Protein AF-W1XCY5-F1 (afdb_monomer_lite)

Structure (mmCIF, N/CA/C/O backbone):
data_AF-W1XCY5-F1
#
_entry.id   AF-W1XCY5-F1
#
loop_
_atom_site.group_PDB
_atom_site.id
_atom_site.type_symbol
_atom_site.label_atom_id
_atom_site.label_alt_id
_atom_site.label_comp_id
_atom_site.label_asym_id
_atom_site.label_entity_id
_atom_site.label_seq_id
_atom_site.pdbx_PDB_ins_code
_atom_site.Cartn_x
_atom_site.Cartn_y
_atom_site.Cartn_z
_atom_site.occupancy
_atom_site.B_iso_or_equiv
_atom_site.auth_seq_id
_atom_site.auth_comp_id
_atom_site.auth_asym_id
_atom_site.auth_atom_id
_atom_site.pdbx_PDB_model_num
ATOM 1 N N . LEU A 1 1 ? 5.274 11.957 1.261 1.00 90.56 1 LEU A N 1
ATOM 2 C CA . LEU A 1 1 ? 5.106 11.908 2.723 1.00 90.56 1 LEU A CA 1
ATOM 3 C C . LEU A 1 1 ? 6.004 10.784 3.197 1.00 90.56 1 LEU A C 1
ATOM 5 O O . LEU A 1 1 ? 6.245 9.869 2.414 1.00 90.56 1 LEU A O 1
ATOM 9 N N . THR A 1 2 ? 6.590 10.886 4.381 1.00 95.69 2 THR A N 1
ATOM 10 C CA . THR A 1 2 ? 7.287 9.732 4.969 1.00 95.69 2 THR A CA 1
ATOM 11 C C . THR A 1 2 ? 6.255 8.697 5.429 1.00 95.69 2 THR A C 1
ATOM 13 O O . THR A 1 2 ? 5.097 9.050 5.650 1.00 95.69 2 THR A O 1
ATOM 16 N N . HIS A 1 3 ? 6.651 7.431 5.610 1.00 93.31 3 HIS A N 1
ATOM 17 C CA . HIS A 1 3 ? 5.740 6.419 6.171 1.00 93.31 3 HIS A CA 1
ATOM 18 C C . HIS A 1 3 ? 5.192 6.849 7.537 1.00 93.31 3 HIS A C 1
ATOM 20 O O . HIS A 1 3 ? 4.014 6.663 7.818 1.00 93.31 3 HIS A O 1
ATOM 26 N N . GLU A 1 4 ? 6.017 7.498 8.362 1.00 94.94 4 GLU A N 1
ATOM 27 C CA . GLU A 1 4 ? 5.601 8.024 9.664 1.00 94.94 4 GLU A CA 1
ATOM 28 C C . GLU A 1 4 ? 4.494 9.082 9.530 1.00 94.94 4 GLU A C 1
ATOM 30 O O . GLU A 1 4 ? 3.449 8.955 10.167 1.00 94.94 4 GLU A O 1
ATOM 35 N N . GLU A 1 5 ? 4.660 10.061 8.633 1.00 97.81 5 GLU A N 1
ATOM 36 C CA . GLU A 1 5 ? 3.628 11.071 8.353 1.00 97.81 5 GLU A CA 1
ATOM 37 C C . GLU A 1 5 ? 2.334 10.435 7.812 1.00 97.81 5 GLU A C 1
ATOM 39 O O . GLU A 1 5 ? 1.229 10.871 8.141 1.00 97.81 5 GLU A O 1
ATOM 44 N N . GLU A 1 6 ? 2.440 9.392 6.985 1.00 97.62 6 GLU A N 1
ATOM 45 C CA . GLU A 1 6 ? 1.273 8.673 6.468 1.00 97.62 6 GLU A CA 1
ATOM 46 C C . GLU A 1 6 ? 0.534 7.909 7.575 1.00 97.62 6 GLU A C 1
ATOM 48 O O . GLU A 1 6 ? -0.693 7.993 7.655 1.00 97.62 6 GLU A O 1
ATOM 53 N N . LEU A 1 7 ? 1.251 7.251 8.492 1.00 97.19 7 LEU A N 1
ATOM 54 C CA . LEU A 1 7 ? 0.657 6.594 9.662 1.00 97.19 7 LEU A CA 1
ATOM 55 C C . LEU A 1 7 ? -0.022 7.602 10.609 1.00 97.19 7 LEU A C 1
ATOM 57 O O . LEU A 1 7 ? -1.104 7.324 11.138 1.00 97.19 7 LEU A O 1
ATOM 61 N N . GLU A 1 8 ? 0.555 8.792 10.795 1.00 98.31 8 GLU A N 1
ATOM 62 C CA . GLU A 1 8 ? -0.081 9.878 11.552 1.00 98.31 8 GLU A CA 1
ATOM 63 C C . GLU A 1 8 ? -1.395 10.334 10.900 1.00 98.31 8 GLU A C 1
ATOM 65 O O . GLU A 1 8 ? -2.422 10.481 11.579 1.00 98.31 8 GLU A O 1
ATOM 70 N N . LEU A 1 9 ? -1.400 10.500 9.572 1.00 98.56 9 LEU A N 1
ATOM 71 C CA . LEU A 1 9 ? -2.609 10.821 8.812 1.00 98.56 9 LEU A CA 1
ATOM 72 C C . LEU A 1 9 ? -3.662 9.718 8.946 1.00 98.56 9 LEU A C 1
ATOM 74 O O . LEU A 1 9 ? -4.839 10.015 9.167 1.00 98.56 9 LEU A O 1
ATOM 78 N N . PHE A 1 10 ? -3.258 8.452 8.864 1.00 98.44 10 PHE A N 1
ATOM 79 C CA . PHE A 1 10 ? -4.147 7.306 9.036 1.00 98.44 10 PHE A CA 1
ATOM 80 C C . PHE A 1 10 ? -4.819 7.316 10.410 1.00 98.44 10 PHE A C 1
ATOM 82 O O . PHE A 1 10 ? -6.046 7.200 10.491 1.00 98.44 10 PHE A O 1
ATOM 89 N N . ALA A 1 11 ? -4.055 7.546 11.481 1.00 98.38 11 ALA A N 1
ATOM 90 C CA . ALA A 1 11 ? -4.587 7.658 12.838 1.00 98.38 11 ALA A CA 1
ATOM 91 C C . ALA A 1 11 ? -5.593 8.814 12.967 1.00 98.38 11 ALA A C 1
ATOM 93 O O . ALA A 1 11 ? -6.690 8.647 13.517 1.00 98.38 11 ALA A O 1
ATOM 94 N N . ALA A 1 12 ? -5.245 9.988 12.431 1.00 98.62 12 ALA A N 1
ATOM 95 C CA . ALA A 1 12 ? -6.100 11.169 12.468 1.00 98.62 12 ALA A CA 1
ATOM 96 C C . ALA A 1 12 ? -7.426 10.937 11.724 1.00 98.62 12 ALA A C 1
ATOM 98 O O . ALA A 1 12 ? -8.503 11.238 12.253 1.00 98.62 12 ALA A O 1
ATOM 99 N N . VAL A 1 13 ? -7.366 10.346 10.527 1.00 98.62 13 VAL A N 1
ATOM 100 C CA . VAL A 1 13 ? -8.545 10.036 9.711 1.00 98.62 13 VAL A CA 1
ATOM 101 C C . VAL A 1 13 ? -9.409 8.974 10.384 1.00 98.62 13 VAL A C 1
ATOM 103 O O . VAL A 1 13 ? -10.614 9.185 10.526 1.00 98.62 13 VAL A O 1
ATOM 106 N N . GLN A 1 14 ? -8.832 7.871 10.872 1.00 98.50 14 GLN A N 1
ATOM 107 C CA . GLN A 1 14 ? -9.588 6.812 11.551 1.00 98.50 14 GLN A CA 1
ATOM 108 C C . GLN A 1 14 ? -10.325 7.330 12.797 1.00 98.50 14 GLN A C 1
ATOM 110 O O . GLN A 1 14 ? -11.502 7.006 12.994 1.00 98.50 14 GLN A O 1
ATOM 115 N N . LYS A 1 15 ? -9.694 8.211 13.590 1.00 98.44 15 LYS A N 1
ATOM 116 C CA . LYS A 1 15 ? -10.314 8.860 14.761 1.00 98.44 15 LYS A CA 1
ATOM 117 C C . LYS A 1 15 ? -11.561 9.669 14.399 1.00 98.44 15 LYS A C 1
ATOM 119 O O . LYS A 1 15 ? -12.506 9.740 15.192 1.00 98.44 15 LYS A O 1
ATOM 124 N N . ILE A 1 16 ? -11.565 10.292 13.223 1.00 98.50 16 ILE A N 1
ATOM 125 C CA . ILE A 1 16 ? -12.700 11.068 12.719 1.00 98.50 16 ILE A CA 1
ATOM 126 C C . ILE A 1 16 ? -13.741 10.129 12.111 1.00 98.50 16 ILE A C 1
ATOM 128 O O . ILE A 1 16 ? -14.919 10.225 12.453 1.00 98.50 16 ILE A O 1
ATOM 132 N N . VAL A 1 17 ? -13.338 9.210 11.231 1.00 98.50 17 VAL A N 1
ATOM 133 C CA . VAL A 1 17 ? -14.233 8.311 10.486 1.00 98.50 17 VAL A CA 1
ATOM 134 C C . VAL A 1 17 ? -14.983 7.365 11.416 1.00 98.50 17 VAL A C 1
ATOM 136 O O . VAL A 1 17 ? -16.175 7.153 11.196 1.00 98.50 17 VAL A O 1
ATOM 139 N N . LYS A 1 18 ? -14.346 6.860 12.481 1.00 97.50 18 LYS A N 1
ATOM 140 C CA . LYS A 1 18 ? -14.973 5.990 13.496 1.00 97.50 18 LYS A CA 1
ATOM 141 C C . LYS A 1 18 ? -15.728 4.802 12.884 1.00 97.50 18 LYS A C 1
ATOM 143 O O . LYS A 1 18 ? -16.862 4.524 13.261 1.00 97.50 18 LYS A O 1
ATOM 148 N N . GLY A 1 19 ? -15.130 4.161 11.879 1.00 97.56 19 GLY A N 1
ATOM 149 C CA . GLY A 1 19 ? -15.700 2.983 11.213 1.00 97.56 19 GLY A CA 1
ATOM 150 C C . GLY A 1 19 ? -16.980 3.229 10.404 1.00 97.56 19 GLY A C 1
ATOM 151 O O . GLY A 1 19 ? -17.606 2.268 9.974 1.00 97.56 19 GLY A O 1
ATOM 152 N N . ARG A 1 20 ? -17.387 4.488 10.176 1.00 98.56 20 ARG A N 1
ATOM 153 C CA . ARG A 1 20 ? -18.610 4.815 9.415 1.00 98.56 20 ARG A CA 1
ATOM 154 C C . ARG A 1 20 ? -18.548 4.378 7.952 1.00 98.56 20 ARG A C 1
ATOM 156 O O . ARG A 1 20 ? -19.588 4.141 7.349 1.00 98.56 20 ARG A O 1
ATOM 163 N N . VAL A 1 21 ? -17.345 4.308 7.390 1.00 98.50 21 VAL A N 1
ATOM 164 C CA . VAL A 1 21 ? -17.066 3.844 6.0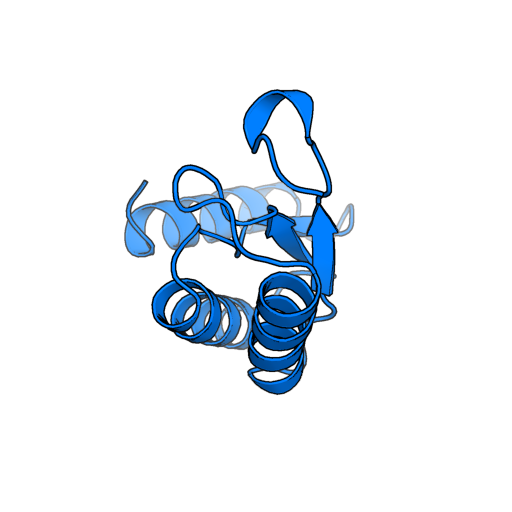27 1.00 98.50 21 VAL A CA 1
ATOM 165 C C . VAL A 1 21 ? -15.761 3.041 6.021 1.00 98.50 21 VAL A C 1
ATOM 167 O O . VAL A 1 21 ? -14.895 3.314 6.860 1.00 98.50 21 VAL A O 1
ATOM 170 N N . PRO A 1 22 ? -15.597 2.066 5.105 1.00 98.38 22 PRO A N 1
ATOM 171 C CA . PRO A 1 22 ? -14.325 1.376 4.928 1.00 98.38 22 PRO A CA 1
ATOM 172 C C . PRO A 1 22 ? -13.253 2.346 4.419 1.00 98.38 22 PRO A C 1
ATOM 174 O O . PRO A 1 22 ? -13.547 3.283 3.675 1.00 98.38 22 PRO A O 1
ATOM 177 N N . LEU A 1 23 ? -12.004 2.100 4.808 1.00 98.69 23 LEU A N 1
ATOM 178 C CA . LEU A 1 23 ? -10.846 2.890 4.400 1.00 98.69 23 LEU A CA 1
ATOM 179 C C . LEU A 1 23 ? -9.878 2.028 3.596 1.00 98.69 23 LEU A C 1
ATOM 181 O O . LEU A 1 23 ? -9.711 0.844 3.886 1.00 98.69 23 LEU A O 1
ATOM 185 N N . ILE A 1 24 ? -9.230 2.635 2.606 1.00 98.69 24 ILE A N 1
ATOM 186 C CA . ILE A 1 24 ? -8.190 2.011 1.785 1.00 98.69 24 ILE A CA 1
ATOM 187 C C . ILE A 1 24 ? -6.930 2.864 1.937 1.00 98.69 24 ILE A C 1
ATOM 189 O O . ILE A 1 24 ? -6.997 4.078 1.745 1.00 98.69 24 ILE A O 1
ATOM 193 N N . ALA A 1 25 ? -5.808 2.246 2.298 1.00 98.56 25 ALA A N 1
ATOM 194 C CA . ALA A 1 25 ? -4.521 2.931 2.441 1.00 98.56 25 ALA A CA 1
ATOM 195 C C . ALA A 1 25 ? -3.744 2.893 1.121 1.00 98.56 25 ALA A C 1
ATOM 197 O O . ALA A 1 25 ? -3.737 1.865 0.452 1.00 98.56 25 ALA A O 1
ATOM 198 N N . GLY A 1 26 ? -3.062 3.973 0.739 1.00 98.44 26 GLY A N 1
ATOM 199 C CA . GLY A 1 26 ? -2.063 3.906 -0.333 1.00 98.44 26 GLY A CA 1
ATOM 200 C C . GLY A 1 26 ? -0.808 3.215 0.190 1.00 98.44 26 GLY A C 1
ATOM 201 O O . GLY A 1 26 ? -0.295 3.655 1.206 1.00 98.44 26 GLY A O 1
ATOM 202 N N . ILE A 1 27 ? -0.359 2.134 -0.456 1.00 98.12 27 ILE A N 1
ATOM 203 C CA . ILE A 1 27 ? 0.786 1.324 0.014 1.00 98.12 27 ILE A CA 1
ATOM 204 C C . ILE A 1 27 ? 1.829 1.017 -1.067 1.00 98.12 27 ILE A C 1
ATOM 206 O O . ILE A 1 27 ? 2.830 0.368 -0.789 1.00 98.12 27 ILE A O 1
ATOM 210 N N . GLY A 1 28 ? 1.581 1.426 -2.315 1.00 96.88 28 GLY A N 1
ATOM 211 C CA . GLY A 1 28 ? 2.478 1.143 -3.434 1.00 96.88 28 GLY A CA 1
ATOM 212 C C . GLY A 1 28 ? 3.366 2.325 -3.794 1.00 96.88 28 GLY A C 1
ATOM 213 O O . GLY A 1 28 ? 2.880 3.444 -3.965 1.00 96.88 28 GLY A O 1
ATOM 214 N N . THR A 1 29 ? 4.640 2.034 -4.018 1.00 97.81 29 THR A N 1
ATOM 215 C CA . THR A 1 29 ? 5.627 2.920 -4.641 1.00 97.81 29 THR A CA 1
ATOM 216 C C . THR A 1 29 ? 6.215 2.238 -5.878 1.00 97.81 29 THR A C 1
ATOM 218 O O . THR A 1 29 ? 5.735 1.197 -6.328 1.00 97.81 29 THR A O 1
ATOM 221 N N . ASN A 1 30 ? 7.243 2.825 -6.492 1.00 97.38 30 ASN A N 1
ATOM 222 C CA . ASN A 1 30 ? 7.955 2.171 -7.588 1.00 97.38 30 ASN A CA 1
ATOM 223 C C . ASN A 1 30 ? 9.083 1.227 -7.127 1.00 97.38 30 ASN A C 1
ATOM 225 O O . ASN A 1 30 ? 9.716 0.605 -7.984 1.00 97.38 30 ASN A O 1
ATOM 229 N N . ASP A 1 31 ? 9.315 1.092 -5.816 1.00 98.44 31 ASP A N 1
ATOM 230 C CA . ASP A 1 31 ? 10.241 0.130 -5.213 1.00 98.44 31 ASP A CA 1
ATOM 231 C C . ASP A 1 31 ? 9.445 -0.990 -4.517 1.00 98.44 31 ASP A C 1
ATOM 233 O O . ASP A 1 31 ? 8.622 -0.760 -3.628 1.00 98.44 31 ASP A O 1
ATOM 237 N N . THR A 1 32 ? 9.680 -2.234 -4.942 1.00 98.69 32 THR A N 1
ATOM 238 C CA . THR A 1 32 ? 8.986 -3.409 -4.402 1.00 98.69 32 THR A CA 1
ATOM 239 C C . THR A 1 32 ? 9.296 -3.646 -2.928 1.00 98.69 32 THR A C 1
ATOM 241 O O . THR A 1 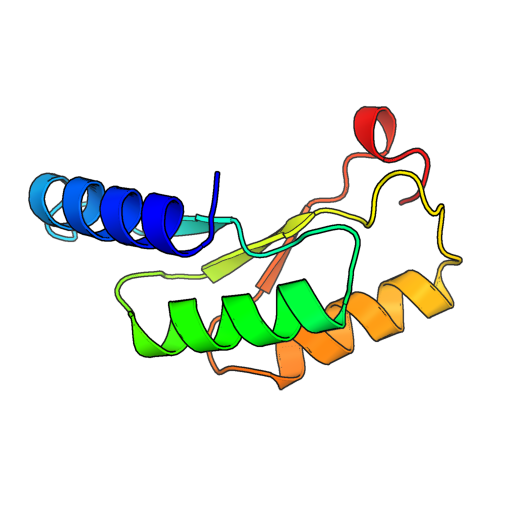32 ? 8.398 -4.036 -2.189 1.00 98.69 32 THR A O 1
ATOM 244 N N . ARG A 1 33 ? 10.542 -3.442 -2.481 1.00 98.56 33 ARG A N 1
ATOM 245 C CA . ARG A 1 33 ? 10.915 -3.685 -1.079 1.00 98.56 33 ARG A CA 1
ATOM 246 C C . ARG A 1 33 ? 10.231 -2.677 -0.168 1.00 98.56 33 ARG A C 1
ATOM 248 O O . ARG A 1 33 ? 9.656 -3.078 0.834 1.00 98.56 33 ARG A O 1
ATOM 255 N N . ASP A 1 34 ? 10.258 -1.413 -0.565 1.00 98.44 34 ASP A N 1
ATOM 256 C CA . ASP A 1 34 ? 9.601 -0.318 0.146 1.00 98.44 34 ASP A CA 1
ATOM 257 C C . ASP A 1 34 ? 8.086 -0.561 0.276 1.00 98.44 34 ASP A C 1
ATOM 259 O O . ASP A 1 34 ? 7.543 -0.572 1.378 1.00 98.44 34 ASP A O 1
ATOM 263 N N . SER A 1 35 ? 7.425 -0.927 -0.829 1.00 98.56 35 SER A N 1
ATOM 264 C CA . SER A 1 35 ? 5.995 -1.281 -0.824 1.00 98.56 35 SER A CA 1
ATOM 265 C C . SER A 1 35 ? 5.681 -2.500 0.065 1.00 98.56 35 SER A C 1
ATOM 267 O O . SER A 1 35 ? 4.642 -2.552 0.723 1.00 98.56 35 SER A O 1
ATOM 269 N N . VAL A 1 36 ? 6.576 -3.497 0.099 1.00 98.75 36 VAL A N 1
ATOM 270 C CA . VAL A 1 36 ? 6.454 -4.697 0.951 1.00 98.75 36 VAL A CA 1
ATOM 271 C C . VAL A 1 36 ? 6.620 -4.363 2.434 1.00 98.75 36 VAL A C 1
ATOM 273 O O . VAL A 1 36 ? 5.903 -4.906 3.276 1.00 98.75 36 VAL A O 1
ATOM 276 N N . GLU A 1 37 ? 7.575 -3.504 2.777 1.00 98.38 37 GLU A N 1
ATOM 277 C CA . GLU A 1 37 ? 7.773 -3.041 4.151 1.00 98.38 37 GLU A CA 1
ATOM 278 C C . GLU A 1 37 ? 6.559 -2.235 4.612 1.00 98.38 37 GLU A C 1
ATOM 280 O O . GLU A 1 37 ? 5.983 -2.533 5.661 1.00 98.38 37 GLU A O 1
ATOM 285 N N . PHE A 1 38 ? 6.081 -1.316 3.777 1.00 98.56 38 PHE A N 1
ATOM 286 C CA . PHE A 1 38 ? 4.979 -0.448 4.152 1.00 98.56 38 PHE A CA 1
ATOM 287 C C . PHE A 1 38 ? 3.637 -1.180 4.260 1.00 98.56 38 PHE A C 1
ATOM 289 O O . PHE A 1 38 ? 2.890 -0.961 5.212 1.00 98.56 38 PHE A O 1
ATOM 296 N N . VAL A 1 39 ? 3.332 -2.137 3.373 1.00 98.62 39 VAL A N 1
ATOM 297 C CA . VAL A 1 39 ? 2.087 -2.918 3.504 1.00 98.62 39 VAL A CA 1
ATOM 298 C C . VAL A 1 39 ? 2.057 -3.763 4.787 1.00 98.62 39 VAL A C 1
ATOM 300 O O . VAL A 1 39 ? 0.983 -3.974 5.351 1.00 98.62 39 VAL A O 1
ATOM 303 N N . ARG A 1 40 ? 3.216 -4.207 5.298 1.00 98.50 40 ARG A N 1
ATOM 304 C CA . ARG A 1 40 ? 3.316 -4.888 6.604 1.00 98.50 40 ARG A CA 1
ATOM 305 C C . ARG A 1 40 ? 3.059 -3.936 7.762 1.00 98.50 40 ARG A C 1
ATOM 307 O O . ARG A 1 40 ? 2.382 -4.313 8.718 1.00 98.50 40 ARG A O 1
ATOM 314 N N . GLU A 1 41 ? 3.594 -2.721 7.687 1.00 98.12 41 GLU A N 1
ATOM 315 C CA . GLU A 1 41 ? 3.339 -1.681 8.685 1.00 98.12 41 GLU A CA 1
ATOM 316 C C . GLU A 1 41 ? 1.855 -1.318 8.733 1.00 98.12 41 GLU A C 1
ATOM 318 O O . GLU A 1 41 ? 1.273 -1.279 9.816 1.00 98.12 41 GLU A O 1
ATOM 323 N N . VAL A 1 42 ? 1.221 -1.147 7.571 1.00 98.31 4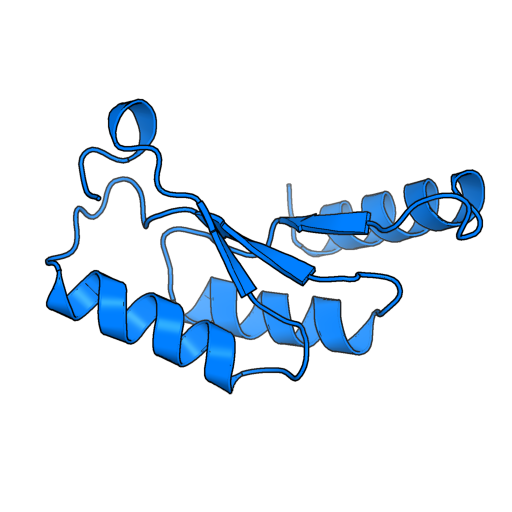2 VAL A N 1
ATOM 324 C CA . VAL A 1 42 ? -0.205 -0.817 7.464 1.00 98.31 42 VAL A CA 1
ATOM 325 C C . VAL A 1 42 ? -1.104 -1.968 7.924 1.00 98.31 42 VAL A C 1
ATOM 327 O O . VAL A 1 42 ? -2.080 -1.717 8.631 1.00 98.31 42 VAL A O 1
ATOM 330 N N . ASP A 1 43 ? -0.781 -3.223 7.594 1.00 98.25 43 ASP A N 1
ATOM 331 C CA . ASP A 1 43 ? -1.525 -4.393 8.095 1.00 98.25 43 ASP A CA 1
ATOM 332 C C . ASP A 1 43 ? -1.443 -4.486 9.628 1.00 98.25 43 ASP A C 1
ATOM 334 O O . ASP A 1 43 ? -2.451 -4.662 10.312 1.00 98.25 43 ASP A O 1
ATOM 338 N N . LYS A 1 44 ? -0.250 -4.255 10.194 1.00 98.19 44 LYS A N 1
ATOM 339 C CA . LYS A 1 44 ? -0.051 -4.200 11.648 1.00 98.19 44 LYS A CA 1
ATOM 340 C C . LYS A 1 44 ? -0.774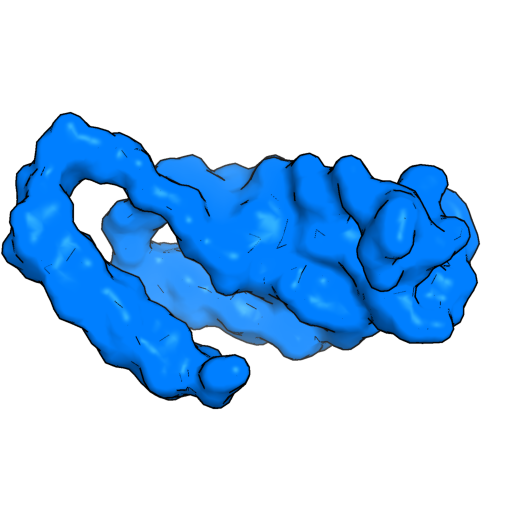 -3.015 12.298 1.00 98.19 44 LYS A C 1
ATOM 342 O O . LYS A 1 44 ? -1.251 -3.147 13.424 1.00 98.19 44 LYS A O 1
ATOM 347 N N . PHE A 1 45 ? -0.825 -1.867 11.624 1.00 97.94 45 PHE A N 1
ATOM 348 C CA . PHE A 1 45 ? -1.527 -0.672 12.092 1.00 97.94 45 PHE A CA 1
ATOM 349 C C . PHE A 1 45 ? -3.048 -0.894 12.131 1.00 97.94 45 PHE A C 1
ATOM 351 O O . PHE A 1 45 ? -3.708 -0.529 13.104 1.00 97.94 45 PHE A O 1
ATOM 358 N N . GLY A 1 46 ? -3.593 -1.558 11.108 1.00 97.50 46 GLY A N 1
ATOM 359 C CA . GLY A 1 46 ? -4.985 -1.990 11.046 1.00 97.50 46 GLY A CA 1
ATOM 360 C C . GLY A 1 46 ? -5.988 -0.880 10.707 1.00 97.50 46 GLY A C 1
ATOM 361 O O . GLY A 1 46 ? -5.647 0.271 10.442 1.00 97.50 46 GLY A O 1
ATOM 362 N N . GLY A 1 47 ? -7.275 -1.239 10.677 1.00 97.44 47 GLY A N 1
ATOM 363 C CA . GLY A 1 47 ? -8.372 -0.303 10.375 1.00 97.44 47 GLY A CA 1
ATOM 364 C C . GLY A 1 47 ? -8.577 0.001 8.883 1.00 97.44 47 GLY A C 1
ATOM 365 O O . GLY A 1 47 ? -9.335 0.913 8.543 1.00 97.44 47 GLY A O 1
ATOM 366 N N . PHE A 1 48 ? -7.947 -0.778 8.001 1.00 98.62 48 PHE A N 1
ATOM 367 C CA . PHE A 1 48 ? -8.093 -0.694 6.549 1.00 98.62 48 PHE A CA 1
ATOM 368 C C . PHE A 1 48 ? -8.767 -1.940 5.982 1.00 98.62 48 PHE A C 1
ATOM 370 O O . PHE A 1 48 ? -8.538 -3.053 6.441 1.00 98.62 48 PHE A O 1
ATOM 377 N N . ALA A 1 49 ? -9.606 -1.741 4.968 1.00 98.56 49 ALA A N 1
ATOM 378 C CA . ALA A 1 49 ? -10.249 -2.819 4.224 1.00 98.56 49 ALA A CA 1
ATOM 379 C C . ALA A 1 49 ? -9.342 -3.379 3.117 1.00 98.56 49 ALA A C 1
ATOM 381 O O . ALA A 1 49 ? -9.479 -4.540 2.743 1.00 98.56 49 ALA A O 1
ATOM 382 N N . ALA A 1 50 ? -8.448 -2.544 2.580 1.00 98.69 50 ALA A N 1
ATOM 383 C CA . ALA A 1 50 ? -7.481 -2.911 1.553 1.00 98.69 50 ALA A CA 1
ATOM 384 C C . ALA A 1 50 ? -6.314 -1.908 1.500 1.00 98.69 50 ALA A C 1
ATOM 386 O O . ALA A 1 50 ? -6.426 -0.778 1.985 1.00 98.69 50 ALA A O 1
ATOM 387 N N . GLY A 1 51 ? -5.223 -2.312 0.857 1.00 98.62 51 GLY A N 1
ATOM 388 C CA . GLY A 1 51 ? -4.137 -1.451 0.404 1.00 98.62 51 GLY A CA 1
ATOM 389 C C . GLY A 1 51 ? -4.231 -1.194 -1.103 1.00 98.62 51 GLY A C 1
ATOM 390 O O . GLY A 1 51 ? -4.557 -2.092 -1.872 1.00 98.62 51 GLY A O 1
ATOM 391 N N . LEU A 1 52 ? -3.946 0.026 -1.545 1.00 98.69 52 LEU A N 1
ATOM 392 C CA . LEU A 1 52 ? -3.908 0.434 -2.946 1.00 98.69 52 LEU A CA 1
ATOM 393 C C . LEU A 1 52 ? -2.452 0.506 -3.420 1.00 98.69 52 LEU A C 1
ATOM 395 O O . LEU A 1 52 ? -1.679 1.329 -2.925 1.00 98.69 52 LEU A O 1
ATOM 399 N N . ALA A 1 53 ? -2.088 -0.328 -4.393 1.00 98.44 53 ALA A N 1
ATOM 400 C CA . ALA A 1 53 ? -0.739 -0.397 -4.950 1.00 98.44 53 ALA A CA 1
ATOM 401 C C . ALA A 1 53 ? -0.703 0.182 -6.372 1.00 98.44 53 ALA A C 1
ATOM 403 O O . ALA A 1 53 ? -1.270 -0.393 -7.306 1.00 98.44 53 ALA A O 1
ATOM 404 N N . VAL A 1 54 ? -0.041 1.327 -6.552 1.00 98.06 54 VAL A N 1
ATOM 405 C CA . VAL A 1 54 ? 0.142 1.949 -7.875 1.00 98.06 54 VAL A CA 1
ATOM 406 C C . VAL A 1 54 ? 1.100 1.143 -8.744 1.00 98.06 54 VAL A C 1
ATOM 408 O O . VAL A 1 54 ? 2.022 0.509 -8.244 1.00 98.06 54 VAL A O 1
ATOM 411 N N . THR A 1 55 ? 0.892 1.153 -10.060 1.00 97.81 55 THR A N 1
ATOM 412 C CA . THR A 1 55 ? 1.886 0.626 -11.007 1.00 97.81 55 THR A CA 1
ATOM 413 C C . THR A 1 55 ? 3.222 1.358 -10.848 1.00 97.81 55 THR A C 1
ATOM 415 O O . THR A 1 55 ? 3.213 2.593 -10.854 1.00 97.81 55 THR A O 1
ATOM 418 N N . PRO A 1 56 ? 4.364 0.643 -10.726 1.00 97.12 56 PRO A N 1
ATOM 419 C CA . PRO A 1 56 ? 5.675 1.263 -10.604 1.00 97.12 56 PRO A CA 1
ATOM 420 C C . PRO A 1 56 ? 5.913 2.312 -11.688 1.00 97.12 56 PRO A C 1
ATOM 422 O O . PRO A 1 56 ? 5.975 2.027 -12.886 1.00 97.12 56 PRO A O 1
ATOM 425 N N . TYR A 1 57 ? 5.999 3.560 -11.245 1.00 95.38 57 TYR A N 1
ATOM 426 C CA . TYR A 1 57 ? 6.266 4.713 -12.086 1.00 95.38 57 TYR A CA 1
ATOM 427 C C . TYR A 1 57 ? 7.771 4.883 -12.300 1.00 95.38 57 TYR A C 1
ATOM 429 O O . TYR A 1 57 ? 8.598 4.419 -11.513 1.00 95.38 57 TYR A O 1
ATOM 437 N N . TYR A 1 58 ? 8.132 5.618 -13.353 1.00 96.00 58 TYR A N 1
ATOM 438 C CA . TYR A 1 58 ? 9.507 5.972 -13.732 1.00 96.00 58 TYR A CA 1
ATOM 439 C C . TYR A 1 58 ? 10.375 4.813 -14.252 1.00 96.00 58 TYR A C 1
ATOM 441 O O . TYR A 1 58 ? 10.926 4.928 -15.346 1.00 96.00 58 TYR A O 1
ATOM 449 N N . ASN A 1 59 ? 10.470 3.696 -13.531 1.00 93.88 59 ASN A N 1
ATOM 450 C CA . ASN A 1 59 ? 11.346 2.567 -13.870 1.00 93.88 59 ASN A CA 1
ATOM 451 C C . ASN A 1 59 ? 10.813 1.656 -14.994 1.00 93.88 59 ASN A C 1
ATOM 453 O O . ASN A 1 59 ? 11.592 0.876 -15.536 1.00 93.88 59 ASN A O 1
ATOM 457 N N . LYS A 1 60 ? 9.536 1.798 -15.386 1.00 93.69 60 LYS A N 1
ATOM 458 C CA . LYS A 1 60 ? 8.907 1.148 -16.558 1.00 93.69 60 LYS A CA 1
ATOM 459 C C . LYS A 1 60 ? 9.159 -0.375 -16.619 1.00 93.69 60 LYS A C 1
ATOM 461 O O . LYS A 1 60 ? 9.805 -0.851 -17.555 1.00 93.69 60 LYS A O 1
ATOM 466 N N . PRO A 1 61 ? 8.678 -1.145 -15.629 1.00 94.81 61 PRO A N 1
ATOM 467 C CA . PRO A 1 61 ? 8.869 -2.594 -15.592 1.00 94.81 61 PRO A CA 1
ATOM 468 C C . PRO A 1 61 ? 8.165 -3.305 -16.759 1.00 94.81 61 PRO A C 1
ATOM 470 O O . PRO A 1 61 ? 7.239 -2.778 -17.373 1.00 94.81 61 PRO A O 1
ATOM 473 N N . THR A 1 62 ? 8.588 -4.538 -17.040 1.00 97.56 62 THR A N 1
ATOM 474 C CA . THR A 1 62 ? 7.881 -5.451 -17.953 1.00 97.56 62 THR A CA 1
ATOM 475 C C . THR A 1 62 ? 6.609 -6.000 -17.296 1.00 97.56 62 THR A C 1
ATOM 477 O O . THR A 1 62 ? 6.467 -5.920 -16.077 1.00 97.56 62 THR A O 1
ATOM 480 N N . GLN A 1 63 ? 5.717 -6.645 -18.062 1.00 97.69 63 GLN A N 1
ATOM 481 C CA . GLN A 1 63 ? 4.533 -7.302 -17.481 1.00 97.69 63 GLN A CA 1
ATOM 482 C C . GLN A 1 63 ? 4.895 -8.349 -16.417 1.00 97.69 63 GLN A C 1
ATOM 484 O O . GLN A 1 63 ? 4.223 -8.440 -15.395 1.00 97.69 63 GLN A O 1
ATOM 489 N N . GLU A 1 64 ? 5.979 -9.103 -16.622 1.00 98.25 64 GLU A N 1
ATOM 490 C CA . GLU A 1 64 ? 6.473 -10.049 -15.614 1.00 98.25 64 GLU A CA 1
ATOM 491 C C . GLU A 1 64 ? 6.974 -9.315 -14.363 1.00 98.25 64 GLU A C 1
ATOM 493 O O . GLU A 1 64 ? 6.681 -9.718 -13.241 1.00 98.25 64 GLU A O 1
ATOM 498 N N . GLY A 1 65 ? 7.669 -8.187 -14.541 1.00 98.12 65 GLY A N 1
ATOM 499 C CA . GLY A 1 65 ? 8.081 -7.334 -13.427 1.00 98.12 65 GLY A CA 1
ATOM 500 C C . GLY A 1 65 ? 6.890 -6.801 -12.626 1.00 98.12 65 GLY A C 1
ATOM 501 O O . GLY A 1 65 ? 6.927 -6.819 -11.398 1.00 98.12 65 GLY A O 1
ATOM 502 N N . LEU A 1 66 ? 5.814 -6.389 -13.305 1.00 98.06 66 LEU A N 1
ATOM 503 C CA . LEU A 1 66 ? 4.563 -5.972 -12.665 1.00 98.06 66 LEU A CA 1
ATOM 504 C C . LEU A 1 66 ? 3.918 -7.112 -11.880 1.00 98.06 66 LEU A C 1
ATOM 506 O O . LEU A 1 66 ? 3.534 -6.923 -10.727 1.00 98.06 66 LEU A O 1
ATOM 510 N N . TYR A 1 67 ? 3.833 -8.298 -12.482 1.00 98.50 67 TYR A N 1
ATOM 511 C CA . TYR A 1 67 ? 3.279 -9.474 -11.823 1.00 98.50 67 TYR A CA 1
ATOM 512 C C . TYR A 1 67 ? 4.039 -9.805 -10.533 1.00 98.50 67 TYR A C 1
ATOM 514 O O . TYR A 1 67 ? 3.422 -9.918 -9.475 1.00 98.50 67 TYR A O 1
ATOM 522 N N . GLN A 1 68 ? 5.372 -9.889 -10.593 1.00 98.75 68 GLN A N 1
ATOM 523 C CA . GLN A 1 68 ? 6.193 -10.193 -9.418 1.00 98.75 68 GLN A CA 1
ATOM 524 C C . GLN A 1 68 ? 6.123 -9.088 -8.357 1.00 98.75 68 GLN A C 1
ATOM 526 O O . GLN A 1 68 ? 6.081 -9.393 -7.168 1.00 98.75 68 GLN A O 1
ATOM 531 N N . HIS A 1 69 ? 6.061 -7.817 -8.768 1.00 98.5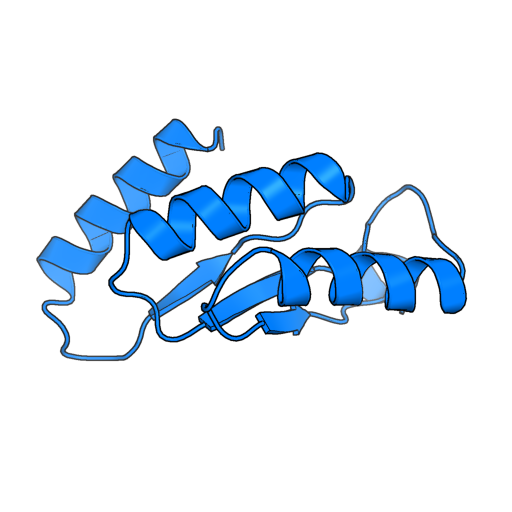6 69 HIS A N 1
ATOM 532 C CA . HIS A 1 69 ? 5.898 -6.687 -7.852 1.00 98.56 69 HIS A CA 1
ATOM 533 C C . HIS A 1 69 ? 4.600 -6.804 -7.042 1.00 98.56 69 HIS A C 1
ATOM 535 O O . HIS A 1 69 ? 4.637 -6.811 -5.813 1.00 98.56 69 HIS A O 1
ATOM 541 N N . TYR A 1 70 ? 3.458 -6.971 -7.714 1.00 98.56 70 TYR A N 1
ATOM 542 C CA . TYR A 1 70 ? 2.176 -7.096 -7.020 1.00 98.56 70 TYR A CA 1
ATOM 543 C C . TYR A 1 70 ? 2.061 -8.389 -6.219 1.00 98.56 70 TYR A C 1
ATOM 545 O O . TYR A 1 70 ? 1.507 -8.369 -5.122 1.00 98.56 70 TYR A O 1
ATOM 553 N N . LYS A 1 71 ? 2.611 -9.497 -6.728 1.00 98.69 71 LYS A N 1
ATOM 554 C CA . LYS A 1 71 ? 2.662 -10.766 -6.000 1.00 98.69 71 LYS A CA 1
ATOM 555 C C . LYS A 1 71 ? 3.427 -10.618 -4.684 1.00 98.69 71 LYS A C 1
ATOM 557 O O . LYS A 1 71 ? 2.911 -11.016 -3.647 1.00 98.69 71 LYS A O 1
ATOM 562 N N . ALA A 1 72 ? 4.609 -10.002 -4.713 1.00 98.81 72 ALA A N 1
ATOM 563 C CA . ALA A 1 72 ? 5.421 -9.803 -3.516 1.00 98.81 72 ALA A CA 1
ATOM 564 C C . ALA A 1 72 ? 4.699 -8.952 -2.459 1.00 98.81 72 ALA A C 1
ATOM 566 O O . ALA A 1 72 ? 4.752 -9.281 -1.277 1.00 98.81 72 ALA A O 1
ATOM 567 N N . ILE A 1 73 ? 3.993 -7.895 -2.878 1.00 98.62 73 ILE A N 1
ATOM 568 C CA . ILE A 1 73 ? 3.185 -7.062 -1.973 1.00 98.62 73 ILE A CA 1
ATOM 569 C C . ILE A 1 73 ? 2.021 -7.875 -1.390 1.00 98.62 73 ILE A C 1
ATOM 571 O O . ILE A 1 73 ? 1.807 -7.855 -0.182 1.00 98.62 73 ILE A O 1
ATOM 575 N N . ALA A 1 74 ? 1.290 -8.616 -2.227 1.00 98.44 74 ALA A N 1
ATOM 576 C CA . ALA A 1 74 ? 0.139 -9.408 -1.797 1.00 98.44 74 ALA A CA 1
ATOM 577 C C . ALA A 1 74 ? 0.512 -10.571 -0.859 1.00 98.44 74 ALA A C 1
ATOM 579 O O . ALA A 1 74 ? -0.284 -10.940 -0.005 1.00 98.44 74 ALA A O 1
ATOM 580 N N . GLU A 1 75 ? 1.710 -11.147 -0.994 1.00 98.50 75 GLU A N 1
ATOM 581 C CA . GLU A 1 75 ? 2.213 -12.212 -0.112 1.00 98.50 75 GLU A CA 1
ATOM 582 C C . GLU A 1 75 ? 2.810 -11.676 1.204 1.00 98.50 75 GLU A C 1
ATOM 584 O O . GLU A 1 75 ? 3.103 -12.452 2.115 1.00 98.50 75 GLU A O 1
ATOM 589 N N . ALA A 1 76 ? 3.021 -10.361 1.326 1.00 98.44 76 ALA A N 1
ATOM 590 C CA . ALA A 1 76 ? 3.717 -9.773 2.466 1.00 98.44 76 ALA A CA 1
ATOM 591 C C . ALA A 1 76 ? 2.838 -9.548 3.706 1.00 98.44 76 ALA A C 1
ATOM 593 O O . ALA A 1 76 ? 3.402 -9.405 4.795 1.00 98.44 76 ALA A O 1
ATOM 594 N N . SER A 1 77 ? 1.510 -9.493 3.559 1.00 97.50 77 SER A N 1
ATOM 595 C CA . SER A 1 77 ? 0.564 -9.198 4.643 1.00 97.50 77 SER A CA 1
ATOM 596 C C . SER A 1 77 ? -0.817 -9.827 4.393 1.00 97.50 77 SER A C 1
ATOM 598 O O . SER A 1 77 ? -1.059 -10.401 3.334 1.00 97.50 77 SER A O 1
ATOM 600 N N . ASN A 1 78 ? -1.733 -9.740 5.366 1.00 97.44 78 ASN A N 1
ATOM 601 C CA . ASN A 1 78 ? -3.114 -10.220 5.199 1.00 97.44 78 ASN A CA 1
ATOM 602 C C . ASN A 1 78 ? -4.054 -9.159 4.605 1.00 97.44 78 ASN A C 1
ATOM 604 O O . ASN A 1 78 ? -5.225 -9.450 4.346 1.00 97.44 78 ASN A O 1
ATOM 608 N N . LEU A 1 79 ? -3.568 -7.931 4.412 1.00 98.31 79 LEU A N 1
ATOM 609 C CA . LEU A 1 79 ? -4.362 -6.828 3.892 1.00 98.31 79 LEU A CA 1
ATOM 610 C C . LEU A 1 79 ? -4.612 -7.038 2.386 1.00 98.31 79 LEU A C 1
ATOM 612 O O . LEU A 1 79 ? -3.651 -7.082 1.616 1.00 98.31 79 LEU A O 1
ATOM 616 N N . PRO A 1 80 ? -5.875 -7.123 1.924 1.00 98.44 80 PRO A N 1
ATOM 617 C CA . PRO A 1 80 ? -6.167 -7.273 0.502 1.00 98.44 80 PRO A CA 1
ATOM 618 C C . PRO A 1 80 ? -5.565 -6.135 -0.328 1.00 98.44 80 PRO A C 1
ATOM 620 O O . PRO A 1 80 ? -5.637 -4.972 0.066 1.00 98.44 80 PRO A O 1
ATOM 623 N N . VAL A 1 81 ? -5.013 -6.452 -1.501 1.00 98.38 81 VAL A N 1
ATOM 624 C CA . VAL A 1 81 ? -4.369 -5.466 -2.382 1.00 98.38 81 VAL A CA 1
ATOM 625 C C . VAL A 1 81 ? -5.262 -5.142 -3.576 1.00 98.38 81 VAL A C 1
ATOM 627 O O . VAL A 1 81 ? -5.744 -6.031 -4.276 1.00 98.38 81 VAL A O 1
ATOM 630 N N . ILE A 1 82 ? -5.447 -3.851 -3.839 1.00 98.69 82 ILE A N 1
ATOM 631 C CA . ILE A 1 82 ? -6.099 -3.314 -5.032 1.00 98.69 82 ILE A CA 1
ATOM 632 C C . ILE A 1 82 ? -5.016 -2.739 -5.942 1.00 98.69 82 ILE A C 1
ATOM 634 O O . ILE A 1 82 ? -4.267 -1.841 -5.553 1.00 98.69 82 ILE A O 1
ATOM 638 N N . VAL A 1 83 ? -4.949 -3.238 -7.173 1.00 98.12 83 VAL A N 1
ATOM 639 C CA . VAL A 1 83 ? -4.041 -2.720 -8.202 1.00 98.12 83 VAL A CA 1
ATOM 640 C C . VAL A 1 83 ? -4.571 -1.393 -8.735 1.00 98.12 83 VAL A C 1
ATOM 642 O O . VAL A 1 83 ? -5.708 -1.311 -9.201 1.00 98.12 83 VAL A O 1
ATOM 645 N N . TYR A 1 84 ? -3.727 -0.364 -8.724 1.00 98.00 84 TYR A N 1
ATOM 646 C CA . TYR A 1 84 ? -4.019 0.929 -9.329 1.00 98.00 84 TYR A CA 1
ATOM 647 C C . TYR A 1 84 ? -3.243 1.105 -10.638 1.00 98.00 84 TYR A C 1
ATOM 649 O O . TYR A 1 84 ? -2.137 1.648 -10.667 1.00 98.00 84 TYR A O 1
ATOM 657 N N . ASN A 1 85 ? -3.858 0.629 -11.725 1.00 96.06 85 ASN A N 1
ATOM 658 C CA . ASN A 1 85 ? -3.331 0.754 -13.081 1.00 96.06 85 ASN A CA 1
ATOM 659 C C . ASN A 1 85 ? -3.727 2.108 -13.694 1.00 96.06 85 ASN A C 1
ATOM 661 O O . ASN A 1 85 ? -4.902 2.356 -13.972 1.00 96.06 85 ASN A O 1
ATOM 665 N N . VAL A 1 86 ? -2.746 2.993 -13.887 1.00 96.06 86 VAL A N 1
ATOM 666 C CA . VAL A 1 86 ? -2.94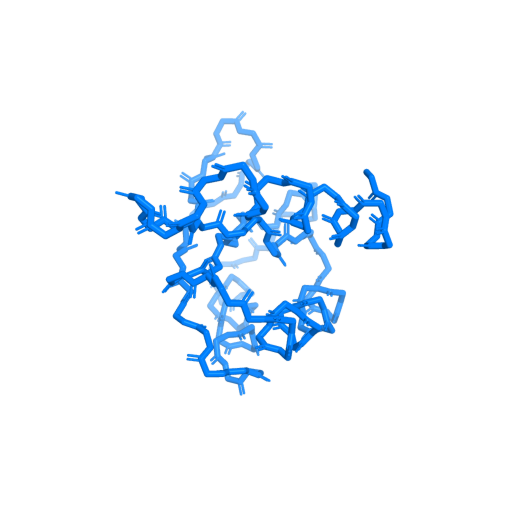8 4.360 -14.399 1.00 96.06 86 VAL A CA 1
ATOM 667 C C . VAL A 1 86 ? -1.835 4.757 -15.387 1.00 96.06 86 VAL A C 1
ATOM 669 O O . VAL A 1 86 ? -0.991 5.607 -15.085 1.00 96.06 86 VAL A O 1
ATOM 672 N N . PRO A 1 87 ? -1.842 4.200 -16.617 1.00 93.81 87 PRO A N 1
ATOM 673 C CA . PRO A 1 87 ? -0.752 4.365 -17.587 1.00 93.81 87 PRO A CA 1
ATOM 674 C C . PRO A 1 87 ? -0.441 5.822 -17.946 1.00 93.81 87 PRO A C 1
ATOM 676 O O . PRO A 1 87 ? 0.701 6.155 -18.256 1.00 93.81 87 PRO A O 1
ATOM 679 N N . SER A 1 88 ? -1.428 6.720 -17.853 1.00 95.81 88 SER A N 1
ATOM 680 C CA . SER A 1 88 ? -1.240 8.160 -18.081 1.00 95.81 88 SER A CA 1
ATOM 681 C C . SER A 1 88 ? -0.270 8.821 -17.093 1.00 95.81 88 SER A C 1
ATOM 683 O O . SER A 1 88 ? 0.254 9.894 -17.386 1.00 95.81 88 SER A O 1
ATOM 685 N N . ARG A 1 89 ? -0.019 8.198 -15.935 1.00 93.00 89 ARG A N 1
ATOM 686 C CA . ARG A 1 89 ? 0.941 8.656 -14.918 1.00 93.00 89 ARG A CA 1
ATOM 687 C C . ARG A 1 89 ? 2.163 7.746 -14.798 1.00 93.00 89 ARG A C 1
ATOM 689 O O . ARG A 1 89 ? 3.212 8.213 -14.368 1.00 93.00 89 ARG A O 1
ATOM 696 N N . THR A 1 90 ? 2.039 6.472 -15.167 1.00 92.31 90 THR A N 1
ATOM 697 C CA . THR A 1 90 ? 3.062 5.442 -14.913 1.00 92.31 90 THR A CA 1
ATOM 698 C C . THR A 1 90 ? 3.807 5.002 -16.171 1.00 92.31 90 THR A C 1
ATOM 700 O O . THR A 1 90 ? 4.901 4.457 -16.057 1.00 92.31 90 THR A O 1
ATOM 703 N N . VAL A 1 91 ? 3.268 5.260 -17.371 1.00 83.75 91 VAL A N 1
ATOM 704 C CA . VAL A 1 91 ? 3.808 4.860 -18.693 1.00 83.75 91 VAL A CA 1
ATOM 705 C C . VAL A 1 91 ? 3.854 3.335 -18.929 1.00 83.75 91 VAL A C 1
ATOM 707 O O . VAL A 1 91 ? 3.967 2.903 -20.072 1.00 83.75 91 VAL A O 1
ATOM 710 N N . ALA A 1 92 ? 3.710 2.527 -17.879 1.00 74.12 92 ALA A N 1
ATOM 711 C CA . ALA A 1 92 ? 3.530 1.076 -17.900 1.00 74.12 92 ALA A CA 1
ATOM 712 C C . ALA A 1 92 ? 2.150 0.705 -17.324 1.00 74.12 92 ALA A C 1
ATOM 714 O O . ALA A 1 92 ? 1.604 1.480 -16.529 1.00 74.12 92 ALA A O 1
ATOM 715 N N . GLY A 1 93 ? 1.599 -0.450 -17.714 1.00 65.50 93 GLY A N 1
ATOM 716 C CA . GLY A 1 93 ? 0.292 -0.934 -17.257 1.00 65.50 93 GLY A CA 1
ATOM 717 C C . GLY A 1 93 ? -0.088 -2.309 -17.778 1.00 65.50 93 GLY A C 1
ATOM 718 O O . GLY A 1 93 ? 0.485 -2.748 -18.796 1.00 65.50 93 GLY A O 1
#

pLDDT: mean 96.86, std 4.59, range [65.5, 98.81]

Radius of gyration: 13.42 Å; chains: 1; bounding box: 30×24×34 Å

Organism: NCBI:txid408170

InterPro domains:
  IPR002220 DapA-like [PF00701] (1-92)
  IPR002220 DapA-like [PR00146] (21-39)
  IPR002220 DapA-like [PR00146] (54-70)
  IPR002220 DapA-like [PR00146] (79-93)
  IPR002220 DapA-like [PTHR12128] (1-90)
  IPR013785 Aldolase-type TIM barrel [G3DSA:3.20.20.70] (1-93)

Secondary structure (DSSP, 8-state):
--HHHHHHHHHHHHHHHTTSS--EEE---S-HHHHHHHHHHHHHH---SEEEEE---SS---HHHHHHHHHHHHHS-SS-EEEE--HHHHS--

Foldseek 3Di:
DPLVVQLVVVVVVCVVCVPVDAAEAAQAELDLVSSLVSLLVDLVSDRHQAYEYEQRAPVADDPVRSVVSVVSNPVSHPHHYDYDYDCVGRVHD

Sequence (93 aa):
LTHEEELELFAAVQKIVKGRVPLIAGIGTNDTRDSVEFVREVDKFGGFAAGLAVTPYYNKPTQEGLYQHYKAIAEASNLPVIVYNVPSRTVAG